Protein AF-A0A0F0M108-F1 (afdb_monomer_lite)

Sequence (75 aa):
MTNEIDERASVAQITERLSTRYPHLDPRHVASVVAAAYDGMSTARVRDFVPVLVEREAKHRLRDEEARADRRIPA

Secondary structure (DSSP, 8-state):
--HHHHHHHHHHHHHHHHHHH-TTS-HHHHHHHHHHHHHTTTT-S--TTHHHHHHHHHHHHHHHHHHHHHHT---

Organism: NCBI:txid400772

pLDDT: mean 89.38, std 11.88, range [45.34, 97.75]

Structure (mmCIF, N/CA/C/O backbone):
data_AF-A0A0F0M108-F1
#
_entry.id   AF-A0A0F0M108-F1
#
loop_
_atom_site.group_PDB
_atom_site.id
_atom_site.type_symbol
_atom_site.label_atom_id
_atom_site.label_alt_id
_atom_site.label_comp_id
_atom_site.label_asym_id
_atom_site.label_entity_id
_atom_site.label_seq_id
_atom_site.pdbx_PDB_ins_code
_atom_site.Cartn_x
_atom_site.Cartn_y
_atom_site.Cartn_z
_atom_site.occupancy
_atom_site.B_iso_or_equiv
_atom_site.auth_seq_id
_atom_site.auth_comp_id
_atom_site.auth_asym_id
_atom_site.auth_atom_id
_atom_site.pdbx_PDB_model_num
ATOM 1 N N . MET A 1 1 ? 20.113 0.194 -14.064 1.00 45.34 1 MET A N 1
ATOM 2 C CA . MET A 1 1 ? 19.212 -0.840 -13.508 1.00 45.34 1 MET A CA 1
ATOM 3 C C . MET A 1 1 ? 18.837 -0.459 -12.073 1.00 45.34 1 MET A C 1
ATOM 5 O O . MET A 1 1 ? 19.147 -1.190 -11.148 1.00 45.34 1 MET A O 1
ATOM 9 N N . THR A 1 2 ? 18.227 0.714 -11.879 1.00 60.62 2 THR A N 1
ATOM 10 C CA . THR A 1 2 ? 17.956 1.284 -10.538 1.00 60.62 2 THR A CA 1
ATOM 11 C C . THR A 1 2 ? 16.471 1.164 -10.171 1.00 60.62 2 THR A C 1
ATOM 13 O O . THR A 1 2 ? 16.134 0.888 -9.027 1.00 60.62 2 THR A O 1
ATOM 16 N N . ASN A 1 3 ? 15.593 1.192 -11.183 1.00 68.62 3 ASN A N 1
ATOM 17 C CA . ASN A 1 3 ? 14.143 1.286 -11.013 1.00 68.62 3 ASN A CA 1
ATOM 18 C C . ASN A 1 3 ? 13.526 0.171 -10.155 1.00 68.62 3 ASN A C 1
ATOM 20 O O . ASN A 1 3 ? 12.682 0.459 -9.327 1.00 68.62 3 ASN A O 1
ATOM 24 N N . GLU A 1 4 ? 13.951 -1.091 -10.283 1.00 74.12 4 GLU A N 1
ATOM 25 C CA . GLU A 1 4 ? 13.351 -2.185 -9.494 1.00 74.12 4 GLU A CA 1
ATOM 26 C C . GLU A 1 4 ? 13.739 -2.148 -8.006 1.00 74.12 4 GLU A C 1
ATOM 28 O O . GLU A 1 4 ? 12.934 -2.505 -7.144 1.00 74.12 4 GLU A O 1
ATOM 33 N N . ILE A 1 5 ? 14.962 -1.710 -7.688 1.00 77.06 5 ILE A N 1
ATOM 34 C CA . ILE A 1 5 ? 15.421 -1.561 -6.300 1.00 77.06 5 ILE A CA 1
ATOM 35 C C . ILE A 1 5 ? 14.757 -0.329 -5.676 1.00 77.06 5 ILE A C 1
ATOM 37 O O . ILE A 1 5 ? 14.215 -0.424 -4.573 1.00 77.06 5 ILE A O 1
ATOM 41 N N . ASP A 1 6 ? 14.729 0.791 -6.405 1.00 86.31 6 ASP A N 1
ATOM 42 C CA . ASP A 1 6 ? 14.039 2.019 -5.996 1.00 86.31 6 ASP A CA 1
ATOM 43 C C . ASP A 1 6 ? 12.530 1.796 -5.826 1.00 86.31 6 ASP A C 1
ATOM 45 O O . ASP A 1 6 ? 11.924 2.291 -4.876 1.00 86.31 6 ASP A O 1
ATOM 49 N N . GLU A 1 7 ? 11.914 0.996 -6.696 1.00 89.31 7 GLU A N 1
ATOM 50 C CA . GLU A 1 7 ? 10.500 0.636 -6.626 1.00 89.31 7 GLU A CA 1
ATOM 51 C C . GLU A 1 7 ? 10.202 -0.188 -5.371 1.00 89.31 7 GLU A C 1
ATOM 53 O O . GLU A 1 7 ? 9.297 0.165 -4.616 1.00 89.31 7 GLU A O 1
ATOM 58 N N . ARG A 1 8 ? 10.982 -1.239 -5.084 1.00 90.44 8 ARG A N 1
ATOM 59 C CA . ARG A 1 8 ? 10.801 -2.045 -3.863 1.00 90.44 8 ARG A CA 1
ATOM 60 C C . ARG A 1 8 ? 11.001 -1.218 -2.595 1.00 90.44 8 ARG A C 1
ATOM 62 O O . ARG A 1 8 ? 10.211 -1.342 -1.659 1.00 90.44 8 ARG A O 1
ATOM 69 N N . ALA A 1 9 ? 12.009 -0.346 -2.574 1.00 93.12 9 ALA A N 1
ATOM 70 C CA . ALA A 1 9 ? 12.229 0.586 -1.471 1.00 93.12 9 ALA A CA 1
ATOM 71 C C . ALA A 1 9 ? 11.069 1.586 -1.329 1.00 93.12 9 ALA A C 1
ATOM 73 O O . ALA A 1 9 ? 10.656 1.914 -0.216 1.00 93.12 9 ALA A O 1
ATOM 74 N N . SER A 1 10 ? 10.501 2.043 -2.446 1.00 94.19 10 SER A N 1
ATOM 75 C CA . SER A 1 10 ? 9.330 2.921 -2.447 1.00 94.19 10 SER A CA 1
ATOM 76 C C . SER A 1 10 ? 8.092 2.207 -1.902 1.00 94.19 10 SER A C 1
ATOM 78 O O . SER A 1 10 ? 7.368 2.775 -1.089 1.00 94.19 10 SER A O 1
ATOM 80 N N . VAL A 1 11 ? 7.868 0.945 -2.282 1.00 95.00 11 VAL A N 1
ATOM 81 C CA . VAL A 1 11 ? 6.756 0.118 -1.780 1.00 95.00 11 VAL A CA 1
ATOM 82 C C . VAL A 1 11 ? 6.894 -0.158 -0.279 1.00 95.00 11 VAL A C 1
ATOM 84 O O . VAL A 1 11 ? 5.900 -0.094 0.451 1.00 95.00 11 VAL A O 1
ATOM 87 N N . ALA A 1 12 ? 8.113 -0.389 0.216 1.00 95.25 12 ALA A N 1
ATOM 88 C CA . ALA A 1 12 ? 8.366 -0.522 1.651 1.00 95.25 12 ALA A CA 1
ATOM 89 C C . ALA A 1 12 ? 7.996 0.767 2.411 1.00 95.25 12 ALA A C 1
ATOM 91 O O . ALA A 1 12 ? 7.196 0.719 3.344 1.00 95.25 12 ALA A O 1
ATOM 92 N N . GLN A 1 13 ? 8.454 1.931 1.935 1.00 96.44 13 GLN A N 1
ATOM 93 C CA . GLN A 1 13 ? 8.109 3.231 2.530 1.00 96.44 13 GLN A CA 1
ATOM 94 C C . GLN A 1 13 ? 6.604 3.536 2.471 1.00 96.44 13 GLN A C 1
ATOM 96 O O . GLN A 1 13 ? 6.044 4.150 3.383 1.00 96.44 13 GLN A O 1
ATOM 101 N N . ILE A 1 14 ? 5.923 3.121 1.397 1.00 96.44 14 ILE A N 1
ATOM 102 C CA . ILE A 1 14 ? 4.460 3.204 1.295 1.00 96.44 14 ILE A CA 1
ATOM 103 C C . ILE A 1 14 ? 3.811 2.363 2.399 1.00 96.44 14 ILE A C 1
ATOM 105 O O . ILE A 1 14 ? 2.902 2.850 3.069 1.00 96.44 14 ILE A O 1
ATOM 109 N N . THR A 1 15 ? 4.291 1.139 2.626 1.00 97.19 15 THR A N 1
ATOM 110 C CA . THR A 1 15 ? 3.770 0.246 3.675 1.00 97.19 15 THR A CA 1
ATOM 111 C C . THR A 1 15 ? 3.902 0.864 5.064 1.00 97.19 15 TH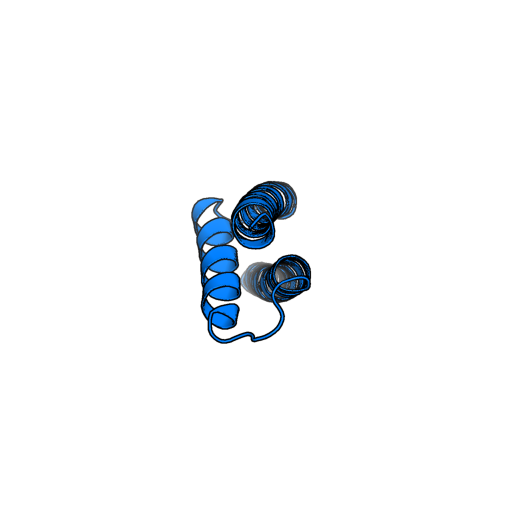R A C 1
ATOM 113 O O . THR A 1 15 ? 2.934 0.868 5.828 1.00 97.19 15 THR A O 1
ATOM 116 N N . GLU A 1 16 ? 5.059 1.448 5.380 1.00 96.62 16 GLU A N 1
ATOM 117 C CA . GLU A 1 16 ? 5.286 2.137 6.656 1.00 96.62 16 GLU A CA 1
ATOM 118 C C . GLU A 1 16 ? 4.349 3.342 6.812 1.00 96.62 16 GLU A C 1
ATOM 120 O O . GLU A 1 16 ? 3.663 3.484 7.827 1.00 96.62 16 GLU A O 1
ATOM 125 N N . ARG A 1 17 ? 4.238 4.178 5.771 1.00 96.19 17 ARG A N 1
ATOM 126 C CA . ARG A 1 17 ? 3.350 5.349 5.773 1.00 96.19 17 ARG A CA 1
ATOM 127 C C . ARG A 1 17 ? 1.883 4.961 5.955 1.00 96.19 17 ARG A C 1
ATOM 129 O O . ARG A 1 17 ? 1.159 5.648 6.675 1.00 96.19 17 ARG A O 1
ATOM 136 N N . LEU A 1 18 ? 1.426 3.894 5.300 1.00 96.25 18 LEU A N 1
ATOM 137 C CA . LEU A 1 18 ? 0.047 3.425 5.429 1.00 96.25 18 LEU A CA 1
ATOM 138 C C . LEU A 1 18 ? -0.214 2.793 6.794 1.00 96.25 18 LEU A C 1
ATOM 140 O O . LEU A 1 18 ? -1.265 3.058 7.367 1.00 96.25 18 LEU A O 1
ATOM 144 N N . SER A 1 19 ? 0.744 2.058 7.355 1.00 95.69 19 SER A N 1
ATOM 145 C CA . SER A 1 19 ? 0.610 1.492 8.704 1.00 95.69 19 SER A CA 1
ATOM 146 C C . SER A 1 19 ? 0.445 2.595 9.755 1.00 95.69 19 SER A C 1
ATOM 148 O O . SER A 1 19 ? -0.419 2.502 10.619 1.00 95.69 19 SER A O 1
ATOM 150 N N . THR A 1 20 ? 1.195 3.694 9.626 1.00 95.75 20 THR A N 1
ATOM 151 C CA . THR A 1 20 ? 1.036 4.874 10.495 1.00 95.75 20 THR A CA 1
ATOM 152 C C . THR A 1 20 ? -0.286 5.609 10.258 1.00 95.75 20 THR A C 1
ATOM 154 O O . THR A 1 20 ? -0.862 6.161 11.191 1.00 95.75 20 THR A O 1
ATOM 157 N N . ARG A 1 21 ? -0.781 5.641 9.013 1.00 95.31 21 ARG A N 1
ATOM 158 C CA . ARG A 1 21 ? -2.041 6.315 8.656 1.00 95.31 21 ARG A CA 1
ATOM 159 C C . ARG A 1 21 ? -3.280 5.563 9.141 1.00 95.31 21 ARG A C 1
ATOM 161 O O . ARG A 1 21 ? -4.276 6.211 9.440 1.00 95.31 21 ARG A O 1
ATOM 168 N N . TYR A 1 22 ? -3.219 4.237 9.191 1.00 94.12 22 TYR A N 1
ATOM 169 C CA . TYR A 1 22 ? -4.323 3.372 9.599 1.00 94.12 22 TYR A CA 1
ATOM 170 C C . TYR A 1 22 ? -3.962 2.593 10.876 1.00 94.12 22 TYR A C 1
ATOM 172 O O . TYR A 1 22 ? -3.911 1.364 10.842 1.00 94.12 22 TYR A O 1
ATOM 180 N N . PRO A 1 23 ? -3.733 3.272 12.019 1.00 92.44 23 PRO A N 1
ATOM 181 C CA . PRO A 1 23 ? -3.271 2.625 13.252 1.00 92.44 23 PRO A C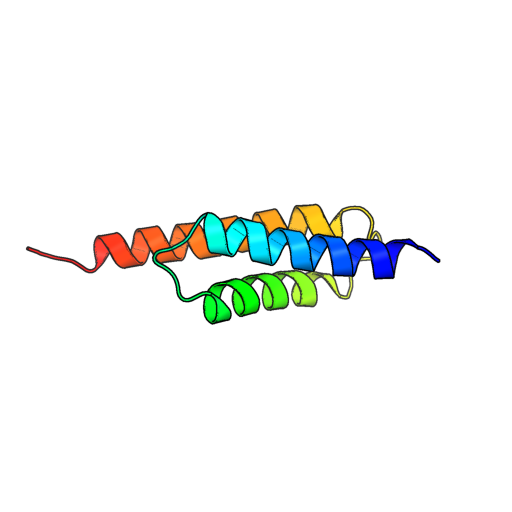A 1
ATOM 182 C C . PRO A 1 23 ? -4.304 1.665 13.866 1.00 92.44 23 PRO A C 1
ATOM 184 O O . PRO A 1 23 ? -3.967 0.867 14.734 1.00 92.44 23 PRO A O 1
ATOM 187 N N . HIS A 1 24 ? -5.566 1.750 13.437 1.00 89.94 24 HIS A N 1
ATOM 188 C CA . HIS A 1 24 ? -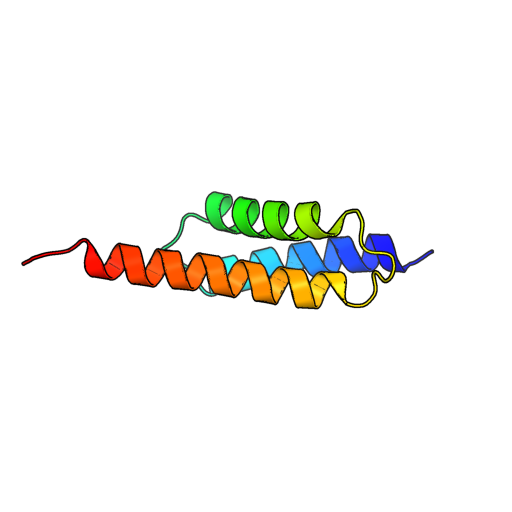6.654 0.872 13.872 1.00 89.94 24 HIS A CA 1
ATOM 189 C C . HIS A 1 24 ? -6.702 -0.461 13.111 1.00 89.94 24 HIS A C 1
ATOM 191 O O . HIS A 1 24 ? -7.430 -1.367 13.517 1.00 89.94 24 HIS A O 1
ATOM 197 N N . LEU A 1 25 ? -5.956 -0.583 12.008 1.00 92.00 25 LEU A N 1
ATOM 198 C CA . LEU A 1 25 ? -5.833 -1.815 11.236 1.00 92.00 25 LEU A CA 1
ATOM 199 C C . LEU A 1 25 ? -4.558 -2.556 11.645 1.00 92.00 25 LEU A C 1
ATOM 201 O O . LEU A 1 25 ? -3.559 -1.947 12.022 1.00 92.00 25 LEU A O 1
ATOM 205 N N . ASP A 1 26 ? -4.581 -3.884 11.548 1.00 93.38 26 ASP A N 1
ATOM 206 C CA . ASP A 1 26 ? -3.394 -4.690 11.826 1.00 93.38 26 ASP A CA 1
ATOM 207 C C . ASP A 1 26 ? -2.263 -4.356 10.819 1.00 93.38 26 ASP A C 1
ATOM 209 O O . ASP A 1 26 ? -2.496 -4.386 9.605 1.00 93.38 26 ASP A O 1
ATOM 213 N N . PRO A 1 27 ? -1.025 -4.067 11.266 1.00 92.25 27 PRO A N 1
ATOM 214 C CA . PRO A 1 27 ? 0.069 -3.710 10.361 1.00 92.25 27 PRO A CA 1
ATOM 215 C C . PRO A 1 27 ? 0.431 -4.804 9.346 1.00 92.25 27 PRO A C 1
ATOM 217 O O . PRO A 1 27 ? 0.865 -4.497 8.235 1.00 92.25 27 PRO A O 1
ATOM 220 N N . ARG A 1 28 ? 0.243 -6.091 9.683 1.00 94.94 28 ARG A N 1
ATOM 221 C CA . ARG A 1 28 ? 0.468 -7.195 8.733 1.00 94.94 28 ARG A CA 1
ATOM 222 C C . ARG A 1 28 ? -0.621 -7.222 7.674 1.00 94.94 28 ARG A C 1
ATOM 224 O O . ARG A 1 28 ? -0.333 -7.536 6.520 1.00 94.94 28 ARG A O 1
ATOM 231 N N . HIS A 1 29 ? -1.847 -6.864 8.047 1.00 95.94 29 HIS A N 1
ATOM 232 C CA . HIS A 1 29 ? -2.936 -6.681 7.092 1.00 95.94 29 HIS A CA 1
ATOM 233 C C . HIS A 1 29 ? -2.643 -5.527 6.128 1.00 95.94 29 HIS A C 1
ATOM 235 O O . HIS A 1 29 ? -2.694 -5.723 4.916 1.00 95.94 29 HIS A O 1
ATOM 241 N N . VAL A 1 30 ? -2.210 -4.366 6.633 1.00 96.38 30 VAL A N 1
ATOM 242 C CA . VAL A 1 30 ? -1.779 -3.236 5.785 1.00 96.38 30 VAL A CA 1
ATOM 243 C C . VAL A 1 30 ? -0.674 -3.662 4.810 1.00 96.38 30 VAL A C 1
ATOM 245 O O . VAL A 1 30 ? -0.776 -3.400 3.610 1.00 96.38 30 VAL A O 1
ATOM 248 N N . ALA A 1 31 ? 0.346 -4.377 5.293 1.00 96.62 31 ALA A N 1
ATOM 249 C CA . ALA A 1 31 ? 1.414 -4.909 4.448 1.00 96.62 31 ALA A CA 1
ATOM 250 C C . ALA A 1 31 ? 0.897 -5.892 3.384 1.00 96.62 31 ALA A C 1
ATOM 252 O O . ALA A 1 31 ? 1.330 -5.837 2.233 1.00 96.62 31 ALA A O 1
ATOM 253 N N . SER A 1 32 ? -0.061 -6.755 3.733 1.00 97.56 32 SER A N 1
ATOM 254 C CA . SER A 1 32 ? -0.688 -7.685 2.789 1.00 97.56 32 SER A CA 1
ATOM 255 C C . SER A 1 32 ? -1.465 -6.952 1.693 1.00 97.56 32 SER A C 1
ATOM 257 O O . SER A 1 32 ? -1.328 -7.295 0.518 1.00 97.56 32 SER A O 1
ATOM 259 N N . VAL A 1 33 ? -2.214 -5.902 2.042 1.00 97.75 33 VAL A N 1
ATOM 260 C CA . VAL A 1 33 ? -2.953 -5.080 1.072 1.00 97.75 33 VAL A CA 1
ATOM 261 C C . VAL A 1 33 ? -2.001 -4.380 0.100 1.00 97.75 33 VAL A C 1
ATOM 263 O O . VAL A 1 33 ? -2.247 -4.388 -1.108 1.00 97.75 33 VAL A O 1
ATOM 266 N N . VAL A 1 34 ? -0.896 -3.817 0.598 1.00 97.50 34 VAL A N 1
ATOM 267 C CA . VAL A 1 34 ? 0.128 -3.187 -0.251 1.00 97.50 34 VAL A CA 1
ATOM 268 C C . VAL A 1 34 ? 0.804 -4.214 -1.159 1.00 97.50 34 VAL A C 1
ATOM 270 O O . VAL A 1 34 ? 0.948 -3.965 -2.356 1.00 97.50 34 VAL A O 1
ATOM 273 N N . ALA A 1 35 ? 1.164 -5.385 -0.628 1.00 96.69 35 ALA A N 1
ATOM 274 C CA . ALA A 1 35 ? 1.762 -6.463 -1.410 1.00 96.69 35 ALA A CA 1
ATOM 275 C C . ALA A 1 35 ? 0.822 -6.961 -2.519 1.00 96.69 35 ALA A C 1
ATOM 277 O O . ALA A 1 35 ? 1.260 -7.140 -3.651 1.00 96.69 35 ALA A O 1
ATOM 278 N N 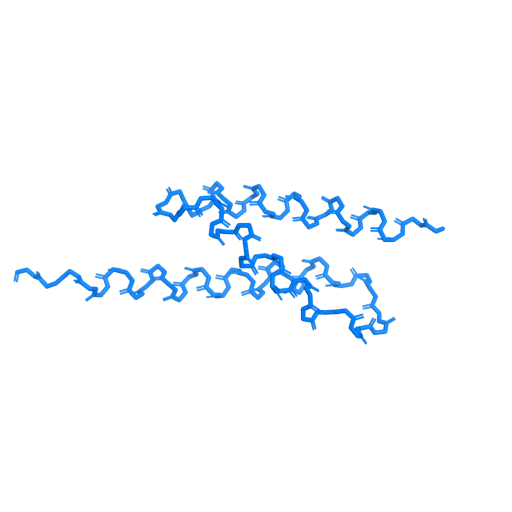. ALA A 1 36 ? -0.474 -7.113 -2.233 1.00 97.38 36 ALA A N 1
ATOM 279 C CA . ALA A 1 36 ? -1.467 -7.506 -3.231 1.00 97.38 36 ALA A CA 1
ATOM 280 C C . ALA A 1 36 ? -1.658 -6.436 -4.321 1.00 97.38 36 ALA A C 1
ATOM 282 O O . ALA A 1 36 ? -1.817 -6.766 -5.495 1.00 97.38 36 ALA A O 1
ATOM 283 N N . ALA A 1 37 ? -1.631 -5.151 -3.953 1.00 96.56 37 ALA A N 1
ATOM 284 C CA . ALA A 1 37 ? -1.671 -4.058 -4.923 1.00 96.56 37 ALA A CA 1
ATOM 285 C C . ALA A 1 37 ? -0.416 -4.040 -5.813 1.00 96.56 37 ALA A C 1
ATOM 287 O O . ALA A 1 37 ? -0.521 -3.782 -7.009 1.00 96.56 37 ALA A O 1
ATOM 288 N N . TYR A 1 38 ? 0.756 -4.342 -5.248 1.00 96.19 38 TYR A N 1
ATOM 289 C CA . TYR A 1 38 ? 2.016 -4.444 -5.983 1.00 96.19 38 TYR A CA 1
ATOM 290 C C . TYR A 1 38 ? 2.059 -5.646 -6.933 1.00 96.19 38 TYR A C 1
ATOM 292 O O . TYR A 1 38 ? 2.433 -5.492 -8.095 1.00 96.19 38 TYR A O 1
ATOM 300 N N . ASP A 1 39 ? 1.613 -6.818 -6.481 1.00 95.44 39 ASP A N 1
ATOM 301 C CA . ASP A 1 39 ? 1.521 -8.028 -7.306 1.00 95.44 39 ASP A CA 1
ATOM 302 C C . ASP A 1 39 ? 0.592 -7.829 -8.515 1.00 95.44 39 ASP A C 1
ATOM 304 O O . ASP A 1 39 ? 0.938 -8.189 -9.642 1.00 95.44 39 ASP A O 1
ATOM 308 N N . GLY A 1 40 ? -0.522 -7.113 -8.324 1.00 94.88 40 GLY A N 1
ATOM 309 C CA . GLY A 1 40 ? -1.427 -6.727 -9.411 1.00 94.88 40 GLY A CA 1
ATOM 310 C C . GLY A 1 40 ? -0.778 -5.875 -10.514 1.00 94.88 40 GLY A C 1
ATOM 311 O O . GLY A 1 40 ? -1.322 -5.781 -11.612 1.00 94.88 40 GLY A O 1
ATOM 312 N N . MET A 1 41 ? 0.393 -5.284 -10.256 1.00 93.44 41 MET A N 1
ATOM 313 C CA . MET A 1 41 ? 1.163 -4.492 -11.222 1.00 93.44 41 MET A CA 1
ATOM 314 C C . MET A 1 41 ? 2.292 -5.290 -11.892 1.00 93.44 41 MET A C 1
ATOM 316 O O . MET A 1 41 ? 3.050 -4.729 -12.683 1.00 93.44 41 MET A O 1
ATOM 320 N N . SER A 1 42 ? 2.418 -6.593 -11.621 1.00 90.25 42 SER A N 1
ATOM 321 C CA . SER A 1 42 ? 3.512 -7.440 -12.123 1.00 90.25 42 SER A CA 1
ATOM 322 C C . SER A 1 42 ? 3.643 -7.423 -13.656 1.00 90.25 42 SER A C 1
ATOM 324 O O . SER A 1 42 ? 4.751 -7.428 -14.191 1.00 90.25 42 SER A O 1
ATOM 326 N N . THR A 1 43 ? 2.525 -7.291 -14.379 1.00 90.25 43 THR A N 1
ATOM 327 C CA . THR A 1 43 ? 2.479 -7.252 -15.852 1.00 90.25 43 THR A CA 1
ATOM 328 C C . THR A 1 43 ? 2.611 -5.845 -16.451 1.00 90.25 43 THR A C 1
ATOM 330 O O . THR A 1 43 ? 2.495 -5.684 -17.669 1.00 90.25 43 THR A O 1
ATOM 333 N N . ALA A 1 44 ? 2.801 -4.804 -15.635 1.00 88.88 44 ALA A N 1
ATOM 334 C CA . ALA A 1 44 ? 2.883 -3.428 -16.115 1.00 88.88 44 ALA A CA 1
ATOM 335 C C . ALA A 1 44 ? 4.168 -3.192 -16.927 1.00 88.88 44 ALA A C 1
ATOM 337 O O . ALA A 1 44 ? 5.280 -3.438 -16.462 1.00 88.88 44 ALA A O 1
ATOM 338 N N . ARG A 1 45 ? 4.019 -2.663 -18.150 1.00 86.69 45 ARG A N 1
ATOM 339 C CA . ARG A 1 45 ? 5.154 -2.359 -19.041 1.00 86.69 45 ARG A CA 1
ATOM 340 C C . ARG A 1 45 ? 5.969 -1.146 -18.576 1.00 86.69 45 ARG A C 1
ATOM 342 O O . ARG A 1 45 ? 7.169 -1.099 -18.816 1.00 86.69 45 ARG A O 1
ATOM 349 N N . VAL A 1 46 ? 5.323 -0.166 -17.944 1.00 89.44 46 VAL A N 1
ATOM 350 C CA . VAL A 1 46 ? 5.965 1.053 -17.428 1.00 89.44 46 VAL A CA 1
ATOM 351 C C . VAL A 1 46 ? 5.954 0.993 -15.908 1.00 89.44 46 VAL A C 1
ATOM 353 O O . VAL A 1 46 ? 4.882 0.970 -15.304 1.00 89.44 46 VAL A O 1
ATOM 356 N N . ARG A 1 47 ? 7.146 0.956 -15.305 1.00 89.94 47 ARG A N 1
ATOM 357 C CA . ARG A 1 47 ? 7.320 0.721 -13.864 1.00 89.94 47 ARG A CA 1
ATOM 358 C C . ARG A 1 47 ? 7.467 1.988 -13.021 1.00 89.94 47 ARG A C 1
ATOM 360 O O . ARG A 1 47 ? 7.160 1.963 -11.838 1.00 89.94 47 ARG A O 1
ATOM 367 N N . ASP A 1 48 ? 7.786 3.121 -13.643 1.00 90.00 48 ASP A N 1
ATOM 368 C CA . ASP A 1 48 ? 8.003 4.405 -12.950 1.00 90.00 48 ASP A CA 1
ATOM 369 C C . ASP A 1 48 ? 6.790 4.867 -12.121 1.00 90.00 48 ASP A C 1
ATOM 371 O O . ASP A 1 48 ? 6.930 5.569 -11.122 1.00 90.00 48 ASP A O 1
ATOM 375 N N . PHE A 1 49 ? 5.582 4.451 -12.514 1.00 91.44 49 PHE A N 1
ATOM 376 C CA . PHE A 1 49 ? 4.332 4.808 -11.836 1.00 91.44 49 PHE A CA 1
ATOM 377 C C . PHE A 1 49 ? 3.810 3.724 -10.891 1.00 91.44 49 PHE A C 1
ATOM 379 O O . PHE A 1 49 ? 2.827 3.963 -10.187 1.00 91.44 49 PHE A O 1
ATOM 386 N N . VAL A 1 50 ? 4.445 2.547 -10.847 1.00 94.00 50 VAL A N 1
ATOM 387 C CA . VAL A 1 50 ? 3.998 1.425 -10.010 1.00 94.00 50 VAL A CA 1
ATOM 388 C C . VAL A 1 50 ? 3.891 1.835 -8.538 1.00 94.00 50 VAL A C 1
ATOM 390 O O . VAL A 1 50 ? 2.819 1.615 -7.976 1.00 94.00 50 VAL A O 1
ATOM 393 N N . PRO A 1 51 ? 4.874 2.517 -7.913 1.00 93.88 51 PRO A N 1
ATOM 394 C CA . PRO A 1 51 ? 4.747 2.927 -6.512 1.00 93.88 51 PRO A CA 1
ATOM 395 C C . PRO A 1 51 ? 3.519 3.810 -6.250 1.00 93.88 51 PRO A C 1
ATOM 397 O O . PRO A 1 51 ? 2.784 3.602 -5.286 1.00 93.88 51 PRO A O 1
ATOM 400 N N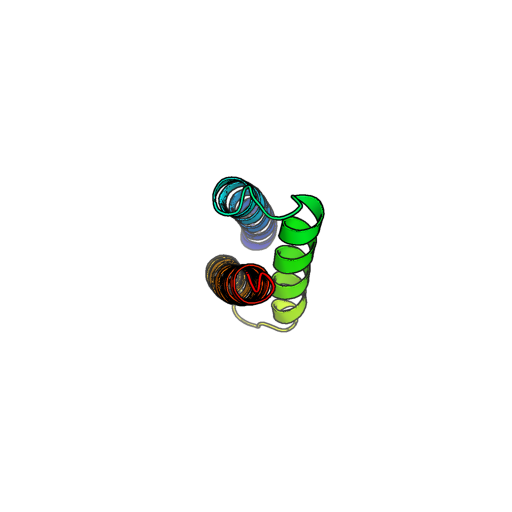 . VAL A 1 52 ? 3.250 4.767 -7.142 1.00 94.75 52 VAL A N 1
ATOM 401 C CA . VAL A 1 52 ? 2.120 5.700 -7.011 1.00 94.75 52 VAL A CA 1
ATOM 402 C C . VAL A 1 52 ? 0.784 4.967 -7.138 1.00 94.75 52 VAL A C 1
ATOM 404 O O . VAL A 1 52 ? -0.144 5.217 -6.365 1.00 94.75 52 VAL A O 1
ATOM 407 N N . LEU A 1 53 ? 0.678 4.048 -8.100 1.00 95.62 53 LEU A N 1
ATOM 408 C CA . LEU A 1 53 ? -0.533 3.258 -8.313 1.00 95.62 53 LEU A CA 1
ATOM 409 C C . LEU A 1 53 ? -0.791 2.293 -7.152 1.00 95.62 53 LEU A C 1
ATOM 411 O O . LEU A 1 53 ? -1.928 2.192 -6.693 1.00 95.62 53 LEU A O 1
ATOM 415 N N . VAL A 1 54 ? 0.259 1.652 -6.638 1.00 96.94 54 VAL A N 1
ATOM 416 C CA . VAL A 1 54 ? 0.191 0.765 -5.470 1.00 96.94 54 VAL A CA 1
ATOM 417 C C . VAL A 1 54 ? -0.305 1.513 -4.243 1.00 96.94 54 VAL A C 1
ATOM 419 O O . VAL A 1 54 ? -1.236 1.056 -3.583 1.00 96.94 54 VAL A O 1
ATOM 422 N N . GLU A 1 55 ? 0.256 2.689 -3.955 1.00 97.19 55 GLU A N 1
ATOM 423 C CA . GLU A 1 55 ? -0.202 3.502 -2.830 1.00 97.19 55 GLU A CA 1
ATOM 424 C C . GLU A 1 55 ? -1.675 3.897 -2.975 1.00 97.19 55 GLU A C 1
ATOM 426 O O . GLU A 1 55 ? -2.429 3.848 -2.000 1.00 97.19 55 GLU A O 1
ATOM 431 N N . ARG A 1 56 ? -2.097 4.298 -4.179 1.00 97.50 56 ARG A N 1
ATOM 432 C CA . ARG A 1 56 ? -3.480 4.709 -4.439 1.00 97.50 56 ARG A CA 1
ATOM 433 C C . ARG A 1 56 ? -4.461 3.556 -4.237 1.00 97.50 56 ARG A C 1
ATOM 435 O O . ARG A 1 56 ? -5.473 3.748 -3.564 1.00 97.50 56 ARG A O 1
ATOM 442 N N . GLU A 1 57 ? -4.160 2.388 -4.795 1.00 97.19 57 GLU A N 1
ATOM 443 C CA . GLU A 1 57 ? -4.993 1.189 -4.667 1.00 97.19 57 GLU A CA 1
ATOM 444 C C . GLU A 1 57 ? -5.072 0.725 -3.208 1.00 97.19 57 GLU A C 1
ATOM 446 O O . GLU A 1 57 ? -6.163 0.499 -2.683 1.00 97.19 57 GLU A O 1
ATOM 451 N N . ALA A 1 58 ? -3.933 0.670 -2.510 1.00 97.44 58 ALA A N 1
ATOM 452 C CA . ALA A 1 58 ? -3.894 0.289 -1.103 1.00 97.44 58 ALA A CA 1
ATOM 453 C C . ALA A 1 58 ? -4.699 1.263 -0.226 1.00 97.44 58 ALA A C 1
ATOM 455 O O . ALA A 1 58 ? -5.521 0.829 0.579 1.00 97.44 58 ALA A O 1
ATOM 456 N N . LYS A 1 59 ? -4.547 2.582 -0.423 1.00 96.94 59 LYS A N 1
ATOM 457 C CA . LYS A 1 59 ? -5.352 3.599 0.282 1.00 96.94 59 LYS A CA 1
ATOM 458 C C . LYS A 1 59 ? -6.846 3.425 0.052 1.00 96.94 59 LYS A C 1
ATOM 460 O O . LYS A 1 59 ? -7.624 3.605 0.985 1.00 96.94 59 LYS A O 1
ATOM 465 N N . HIS A 1 60 ? -7.247 3.122 -1.181 1.00 97.25 60 HIS A N 1
ATOM 466 C CA . HIS A 1 60 ? -8.652 2.923 -1.509 1.00 97.25 60 HIS A CA 1
ATOM 467 C C . HIS A 1 60 ? -9.228 1.735 -0.732 1.00 97.25 60 HIS A C 1
ATOM 469 O O . HIS A 1 60 ? -10.238 1.888 -0.049 1.00 97.25 60 HIS A O 1
ATOM 475 N N . ARG A 1 61 ? -8.542 0.585 -0.764 1.00 96.25 61 ARG A N 1
ATOM 476 C CA . ARG A 1 61 ? -8.964 -0.630 -0.052 1.00 96.25 61 ARG A CA 1
ATOM 477 C C . ARG A 1 61 ? -9.029 -0.430 1.460 1.00 96.25 61 ARG A C 1
ATOM 479 O O . ARG A 1 61 ? -10.067 -0.700 2.053 1.00 96.25 61 ARG A O 1
ATOM 486 N N . LEU A 1 62 ? -7.971 0.111 2.068 1.00 96.00 62 LEU A N 1
ATOM 487 C CA . LEU A 1 62 ? -7.911 0.325 3.521 1.00 96.00 62 LEU A CA 1
ATOM 488 C C . LEU A 1 62 ? -8.983 1.312 4.003 1.00 96.00 62 LEU A C 1
ATOM 490 O O . LEU A 1 62 ? -9.597 1.096 5.043 1.00 96.00 62 LEU A O 1
ATOM 494 N N . ARG A 1 63 ? -9.262 2.371 3.231 1.00 95.06 63 ARG A N 1
ATOM 495 C CA . ARG A 1 63 ? -10.356 3.308 3.533 1.00 95.06 63 ARG A CA 1
ATOM 496 C C . ARG A 1 63 ? -11.727 2.632 3.458 1.00 95.06 63 ARG A C 1
ATOM 498 O O . ARG A 1 63 ? -12.579 2.895 4.301 1.00 95.06 63 ARG A O 1
ATOM 505 N N . ASP A 1 64 ? -11.962 1.800 2.448 1.00 93.69 64 ASP A N 1
ATOM 506 C CA . ASP A 1 64 ? -13.234 1.086 2.318 1.00 93.69 64 ASP A CA 1
ATOM 507 C C . ASP A 1 64 ? -13.428 0.072 3.455 1.00 93.69 64 ASP A C 1
ATOM 509 O O . ASP A 1 64 ? -14.548 -0.122 3.928 1.00 93.69 64 ASP A O 1
ATOM 513 N N . GLU A 1 65 ? -12.350 -0.561 3.917 1.00 91.06 65 GLU A N 1
ATOM 514 C CA . GLU A 1 65 ? -12.355 -1.449 5.081 1.00 91.06 65 GLU A CA 1
ATOM 515 C C . GLU A 1 65 ? -12.627 -0.695 6.384 1.00 91.06 65 GLU A C 1
ATOM 517 O O . GLU A 1 65 ? -13.485 -1.123 7.153 1.00 91.06 65 GLU A O 1
ATOM 522 N N . GLU A 1 66 ? -11.972 0.446 6.606 1.00 88.50 66 GLU A N 1
ATOM 523 C CA . GLU A 1 66 ? -12.222 1.331 7.750 1.00 88.50 66 GLU A CA 1
ATOM 524 C C . GLU A 1 66 ? -13.687 1.795 7.782 1.00 88.50 66 GLU A C 1
ATOM 526 O O . GLU A 1 66 ? -14.371 1.632 8.792 1.00 88.50 66 GLU A O 1
ATOM 531 N N . ALA A 1 67 ? -14.222 2.265 6.650 1.00 87.88 67 ALA A N 1
ATOM 532 C CA . ALA A 1 67 ? -15.621 2.681 6.543 1.00 87.88 67 ALA A CA 1
ATOM 533 C C . ALA A 1 67 ? -16.608 1.524 6.796 1.00 87.88 67 ALA A C 1
ATOM 535 O O . ALA A 1 67 ? -17.705 1.725 7.325 1.00 87.88 67 ALA A O 1
ATOM 536 N N . ARG A 1 68 ? -16.241 0.291 6.418 1.00 84.56 68 ARG A N 1
ATOM 537 C CA . ARG A 1 68 ? -17.028 -0.910 6.736 1.00 84.56 68 ARG A CA 1
ATOM 538 C C . ARG A 1 68 ? -16.921 -1.284 8.209 1.00 84.56 68 ARG A C 1
ATOM 540 O O . ARG A 1 68 ? -17.924 -1.722 8.762 1.00 84.56 68 ARG A O 1
ATOM 547 N N . ALA A 1 69 ? -15.749 -1.148 8.825 1.00 80.62 69 ALA A N 1
ATOM 548 C CA . ALA A 1 69 ? -15.547 -1.419 10.244 1.00 80.62 69 ALA A CA 1
ATOM 549 C C . ALA A 1 69 ? -16.391 -0.470 11.106 1.00 80.62 69 ALA A C 1
ATOM 551 O O . ALA A 1 69 ? -17.096 -0.938 11.997 1.00 80.62 69 ALA A O 1
ATOM 552 N N . ASP A 1 70 ? -16.417 0.818 10.759 1.00 77.75 70 ASP A N 1
ATOM 553 C CA . ASP A 1 70 ? -17.214 1.843 11.442 1.00 77.75 70 ASP A CA 1
ATOM 554 C C . ASP A 1 70 ? -18.726 1.548 11.370 1.00 77.75 70 ASP A C 1
ATOM 556 O O . ASP A 1 70 ? -19.449 1.602 12.363 1.00 77.75 70 ASP A O 1
ATOM 560 N N . ARG A 1 71 ? -19.216 1.085 10.211 1.00 75.31 71 ARG A N 1
ATOM 561 C CA . ARG A 1 71 ? -20.631 0.713 10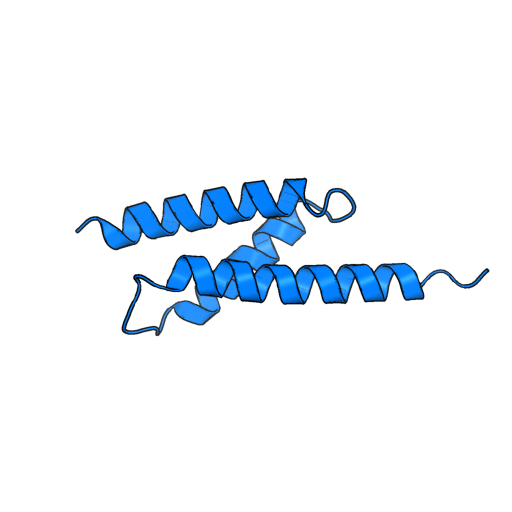.025 1.00 75.31 71 ARG A CA 1
ATOM 562 C C . ARG A 1 71 ? -21.064 -0.534 10.817 1.00 75.31 71 ARG A C 1
ATOM 564 O O . ARG A 1 71 ? -22.263 -0.767 10.964 1.00 75.31 71 ARG A O 1
ATOM 571 N N . ARG A 1 72 ? -20.134 -1.372 11.289 1.00 65.12 72 ARG A N 1
ATOM 572 C CA . ARG A 1 72 ? -20.445 -2.646 11.971 1.00 65.12 72 ARG A CA 1
ATOM 573 C C . ARG A 1 72 ? -20.743 -2.502 13.466 1.00 65.12 72 ARG A C 1
ATOM 575 O O . ARG A 1 72 ? -21.030 -3.522 14.088 1.00 65.12 72 ARG A O 1
ATOM 582 N N . ILE A 1 73 ? -20.726 -1.288 14.019 1.00 57.00 73 ILE A N 1
ATOM 583 C CA . ILE A 1 73 ? -21.148 -1.008 15.397 1.00 57.00 73 ILE A CA 1
ATOM 584 C C . ILE A 1 73 ? -22.573 -0.416 15.382 1.00 57.00 73 ILE A C 1
ATOM 586 O O . ILE A 1 73 ? -22.723 0.800 15.267 1.00 57.00 73 ILE A O 1
ATOM 590 N N . PRO A 1 74 ? -23.647 -1.225 15.464 1.00 47.25 74 PRO A N 1
ATOM 591 C CA . PRO A 1 74 ? -24.941 -0.721 15.904 1.00 47.25 74 PRO A CA 1
ATOM 592 C C . PRO A 1 74 ? -24.935 -0.556 17.433 1.00 47.25 74 PRO A C 1
ATOM 594 O O . PRO A 1 74 ? -24.388 -1.401 18.145 1.00 47.25 74 PRO A O 1
ATOM 597 N N . ALA A 1 75 ? -25.510 0.557 17.893 1.00 54.94 75 ALA A N 1
ATOM 598 C CA . ALA A 1 75 ? -25.765 0.870 19.300 1.00 54.94 75 ALA A CA 1
ATOM 599 C C . ALA A 1 75 ? -26.714 -0.134 19.973 1.00 54.94 75 ALA A C 1
ATOM 601 O O . ALA A 1 75 ? -27.570 -0.707 19.256 1.00 54.94 75 ALA A O 1
#

Foldseek 3Di:
DCLVVVLVVLLVVLLVVVCVVCVVDDSVVLNVLLVVLLVVCVPPPDRPCSSVSSSVSSVVVSVVVVVVVVVPDDD

Radius of gyration: 13.79 Å; chains: 1; bounding box: 45×14×38 Å